Protein AF-A0A352WQ94-F1 (afdb_monomer_lite)

Sequence (79 aa):
MTTPARWALLGLLFLARTAHGQTLDDLEFGLPNTLDIATWNIEWFPKNGNATIERVQTIIQNLDIDLWAIQEIDDTTAF

Foldseek 3Di:
DDDPVVVVVVVVVVPPPPPDDDDLQPDDDDDPPDAFEDEDELAQPPPPPVVSLVVVVRNCVSNVHRYYHYDNHNDPVSD

Secondary structure (DSSP, 8-state):
---THHHHHHHHHTT--------STT---S-TTSPPEEEEEEEEESTTHHHHHHHHHHHHHHH--SEEEEEEES-TT--

pLDDT: mean 84.93, std 15.05, range [51.5, 98.5]

Structure (mmCIF, N/CA/C/O backbone):
data_AF-A0A352WQ94-F1
#
_entry.id   AF-A0A352WQ94-F1
#
loop_
_atom_site.group_PDB
_atom_site.id
_atom_site.type_symbol
_atom_site.label_atom_id
_atom_site.label_alt_id
_atom_site.label_comp_id
_atom_site.label_asym_id
_atom_site.label_entity_id
_atom_site.label_seq_id
_atom_site.pdbx_PDB_ins_code
_atom_site.Cartn_x
_atom_site.Cartn_y
_atom_site.Cartn_z
_atom_site.occupancy
_atom_site.B_iso_or_equiv
_atom_site.auth_seq_id
_atom_site.auth_comp_id
_atom_site.auth_asym_id
_atom_site.auth_atom_id
_atom_site.pdbx_PDB_model_num
ATOM 1 N N . MET A 1 1 ? 33.554 51.679 -1.059 1.00 51.50 1 MET A N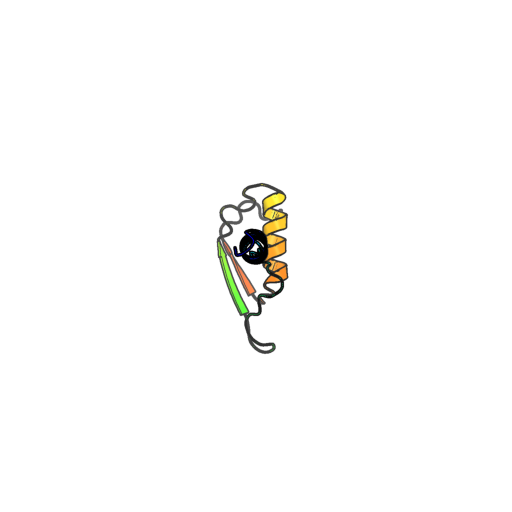 1
ATOM 2 C CA . MET A 1 1 ? 32.325 51.485 -0.259 1.00 51.50 1 MET A CA 1
ATOM 3 C C . MET A 1 1 ? 31.366 50.633 -1.077 1.00 51.50 1 MET A C 1
ATOM 5 O O . MET A 1 1 ? 30.680 51.148 -1.947 1.00 51.50 1 MET A O 1
ATOM 9 N N . THR A 1 2 ? 31.426 49.313 -0.911 1.00 54.78 2 THR A N 1
ATOM 10 C CA . THR A 1 2 ? 30.556 48.360 -1.612 1.00 54.78 2 THR A CA 1
ATOM 11 C C . THR A 1 2 ? 29.226 48.276 -0.864 1.00 54.78 2 THR A C 1
ATOM 13 O O . THR A 1 2 ? 29.201 48.141 0.355 1.00 54.78 2 THR A O 1
ATOM 16 N N . THR A 1 3 ? 28.111 48.451 -1.570 1.00 55.78 3 THR A N 1
ATOM 17 C CA . THR A 1 3 ? 26.787 48.546 -0.948 1.00 55.78 3 THR A CA 1
ATOM 18 C C . THR A 1 3 ? 26.331 47.190 -0.382 1.00 55.78 3 THR A C 1
ATOM 20 O O . THR A 1 3 ? 26.440 46.172 -1.072 1.00 55.78 3 THR A O 1
ATOM 23 N N . PRO A 1 4 ? 25.761 47.147 0.840 1.00 60.97 4 PRO A N 1
ATOM 24 C CA . PRO A 1 4 ? 25.275 45.914 1.479 1.00 60.97 4 PRO A CA 1
ATOM 25 C C . PRO A 1 4 ? 24.112 45.245 0.717 1.00 60.97 4 PRO A C 1
ATOM 27 O O . PRO A 1 4 ? 23.842 44.060 0.901 1.00 60.97 4 PRO A O 1
ATOM 30 N N . ALA A 1 5 ? 23.470 45.971 -0.203 1.00 62.25 5 ALA A N 1
ATOM 31 C CA . ALA A 1 5 ? 22.359 45.492 -1.023 1.00 62.25 5 ALA A CA 1
ATOM 32 C C . ALA A 1 5 ? 22.728 44.331 -1.971 1.00 62.25 5 ALA A C 1
ATOM 34 O O . ALA A 1 5 ? 21.882 43.487 -2.258 1.00 62.25 5 ALA A O 1
ATOM 35 N N . ARG A 1 6 ? 23.986 44.241 -2.439 1.00 59.41 6 ARG A N 1
ATOM 36 C CA . ARG A 1 6 ? 24.405 43.170 -3.372 1.00 59.41 6 ARG A CA 1
ATOM 37 C C . ARG A 1 6 ? 24.482 41.802 -2.688 1.00 59.41 6 ARG A C 1
ATOM 39 O O . ARG A 1 6 ? 24.129 40.799 -3.298 1.00 59.41 6 ARG A O 1
ATOM 46 N N . TRP A 1 7 ? 24.878 41.773 -1.417 1.00 62.34 7 TRP A N 1
ATOM 47 C CA . TRP A 1 7 ? 24.924 40.551 -0.609 1.00 62.34 7 TRP A CA 1
ATOM 48 C C . TRP A 1 7 ? 23.541 40.143 -0.098 1.00 62.34 7 TRP A C 1
ATOM 50 O O . TRP A 1 7 ? 23.243 38.955 -0.053 1.00 62.34 7 TRP A O 1
ATOM 60 N N . ALA A 1 8 ? 22.670 41.114 0.199 1.00 65.31 8 ALA A N 1
ATOM 61 C CA . ALA A 1 8 ? 21.273 40.846 0.540 1.00 65.31 8 ALA A CA 1
ATOM 62 C C . ALA A 1 8 ? 20.509 40.178 -0.621 1.00 65.31 8 ALA A C 1
ATOM 64 O O . ALA A 1 8 ? 19.756 39.238 -0.390 1.00 65.31 8 ALA A O 1
ATOM 65 N N . LEU A 1 9 ? 20.753 40.597 -1.871 1.00 62.22 9 LEU A N 1
ATOM 66 C CA . LEU A 1 9 ? 20.145 39.988 -3.062 1.00 62.22 9 LEU A CA 1
ATOM 67 C C . LEU A 1 9 ? 20.660 38.559 -3.323 1.00 62.22 9 LEU A C 1
ATOM 69 O O . LEU A 1 9 ? 19.873 37.670 -3.636 1.00 62.22 9 LEU A O 1
ATOM 73 N N . LEU A 1 10 ? 21.964 38.320 -3.139 1.00 61.69 10 LEU A N 1
ATOM 74 C CA . LEU A 1 10 ? 22.565 36.978 -3.191 1.00 61.69 10 LEU A CA 1
ATOM 75 C C . LEU A 1 10 ? 22.024 36.058 -2.083 1.00 61.69 10 LEU A C 1
ATOM 77 O O . LEU A 1 10 ? 21.760 34.887 -2.338 1.00 61.69 10 LEU A O 1
ATOM 81 N N . GLY A 1 11 ? 21.800 36.591 -0.878 1.00 63.12 11 GLY A N 1
ATOM 82 C CA . GLY A 1 11 ? 21.158 35.867 0.223 1.00 63.12 11 GLY A CA 1
ATOM 83 C C . GLY A 1 11 ? 19.683 35.538 -0.044 1.00 63.12 11 GLY A C 1
ATOM 84 O O . GLY A 1 11 ? 19.231 34.451 0.306 1.00 63.12 11 GLY A O 1
ATOM 85 N N . LEU A 1 12 ? 18.951 36.430 -0.722 1.00 62.34 12 LEU A N 1
ATOM 86 C CA . LEU A 1 12 ? 17.554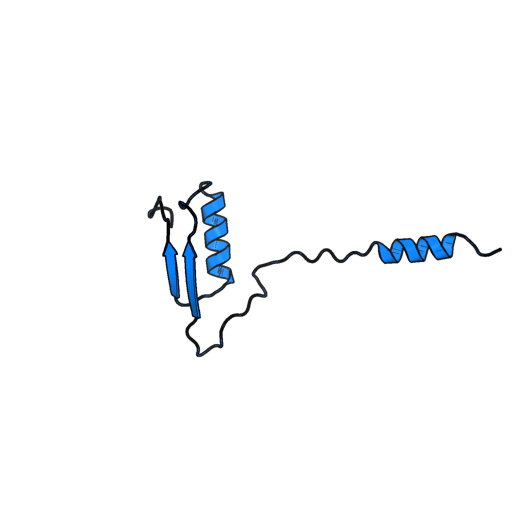 36.218 -1.121 1.00 62.34 12 LEU A CA 1
ATOM 87 C C . LEU A 1 12 ? 17.418 35.142 -2.216 1.00 62.34 12 LEU A C 1
ATOM 89 O O . LEU A 1 12 ? 16.477 34.355 -2.192 1.00 62.34 12 LEU A O 1
ATOM 93 N N . LEU A 1 13 ? 18.383 35.059 -3.138 1.00 58.69 13 LEU A N 1
ATOM 94 C CA . LEU A 1 13 ? 18.440 34.027 -4.185 1.00 58.69 13 LEU A CA 1
ATOM 95 C C . LEU A 1 13 ? 18.767 32.625 -3.630 1.00 58.69 13 LEU A C 1
ATOM 97 O O . LEU A 1 13 ? 18.336 31.630 -4.204 1.00 58.69 13 LEU A O 1
ATOM 101 N N . PHE A 1 14 ? 19.459 32.533 -2.488 1.00 57.19 14 PHE A N 1
ATOM 102 C CA . PHE A 1 14 ? 19.745 31.263 -1.798 1.00 57.19 14 PHE A CA 1
ATOM 103 C C . PHE A 1 14 ? 18.572 30.722 -0.952 1.00 57.19 14 PHE A C 1
ATOM 105 O O . PHE A 1 14 ? 18.634 29.589 -0.471 1.00 57.19 14 PHE A O 1
ATOM 112 N N . LEU A 1 15 ? 17.497 31.503 -0.775 1.00 57.53 15 LEU A N 1
ATOM 113 C CA . LEU A 1 15 ? 16.269 31.092 -0.075 1.00 57.53 15 LEU A CA 1
ATOM 114 C C . LEU A 1 15 ? 15.269 30.352 -0.973 1.00 57.53 15 LEU A C 1
ATOM 116 O O . LEU A 1 15 ? 14.305 29.790 -0.455 1.00 57.53 15 LEU A O 1
ATOM 120 N N . ALA A 1 16 ? 15.511 30.274 -2.285 1.00 59.78 16 ALA A N 1
ATOM 121 C CA . ALA A 1 16 ? 14.754 29.416 -3.193 1.00 59.78 16 ALA A CA 1
ATOM 122 C C . ALA A 1 16 ? 15.171 27.946 -3.012 1.00 59.78 16 ALA A C 1
ATOM 124 O O . ALA A 1 16 ? 15.673 27.292 -3.923 1.00 59.78 16 ALA A O 1
ATOM 125 N N . ARG A 1 17 ? 14.993 27.413 -1.799 1.00 60.50 17 ARG A N 1
ATOM 126 C CA . ARG A 1 17 ? 14.981 25.970 -1.589 1.00 60.50 17 ARG A CA 1
ATOM 127 C C . ARG A 1 17 ? 13.746 25.450 -2.305 1.00 60.50 17 ARG A C 1
ATOM 129 O O . ARG A 1 17 ? 12.626 25.685 -1.863 1.00 60.50 17 ARG A O 1
ATOM 136 N N . THR A 1 18 ? 13.950 24.788 -3.430 1.00 65.00 18 THR A N 1
ATOM 137 C CA . THR A 1 18 ? 12.901 24.058 -4.125 1.00 65.00 18 THR A CA 1
ATOM 138 C C . THR A 1 18 ? 12.457 22.904 -3.227 1.00 65.00 18 THR A C 1
ATOM 140 O O . THR A 1 18 ? 13.089 21.849 -3.160 1.00 65.00 18 THR A O 1
ATOM 143 N N . ALA A 1 19 ? 11.397 23.141 -2.454 1.00 66.94 19 ALA A N 1
ATOM 144 C CA . ALA A 1 19 ? 10.689 22.096 -1.739 1.00 66.94 19 ALA A CA 1
ATOM 145 C C . ALA A 1 19 ? 10.024 21.197 -2.786 1.00 66.94 19 ALA A C 1
ATOM 147 O O . ALA A 1 19 ? 8.945 21.505 -3.282 1.00 66.94 19 ALA A O 1
ATOM 148 N N . HIS A 1 20 ? 10.706 20.122 -3.169 1.00 72.62 20 HIS A N 1
ATOM 149 C CA . HIS A 1 20 ? 10.112 19.074 -3.983 1.00 72.62 20 HIS A CA 1
ATOM 150 C C . HIS A 1 20 ? 9.388 18.124 -3.030 1.00 72.62 20 HIS A C 1
ATOM 152 O O . HIS A 1 20 ? 10.022 17.468 -2.202 1.00 72.62 20 HIS A O 1
ATOM 158 N N . GLY A 1 21 ? 8.058 18.106 -3.097 1.00 73.81 21 GLY A N 1
ATOM 159 C CA . GLY A 1 21 ? 7.274 17.046 -2.473 1.00 73.81 21 GLY A CA 1
ATOM 160 C C . GLY A 1 21 ? 7.472 15.748 -3.250 1.00 73.81 21 GLY A C 1
ATOM 161 O O . GLY A 1 21 ? 7.605 15.782 -4.469 1.00 73.81 21 GLY A O 1
ATOM 162 N N . GLN A 1 22 ? 7.507 14.615 -2.552 1.00 77.94 22 GLN A N 1
ATOM 163 C CA . GLN A 1 22 ? 7.399 13.316 -3.210 1.00 77.94 22 GLN A CA 1
ATOM 164 C C . GLN A 1 22 ? 5.917 13.021 -3.449 1.00 77.94 22 GLN A C 1
ATOM 166 O O . GLN A 1 22 ? 5.118 13.099 -2.512 1.00 77.94 22 GLN A O 1
ATOM 171 N N . THR A 1 23 ? 5.561 12.717 -4.693 1.00 81.75 23 THR A N 1
ATOM 172 C CA . THR A 1 23 ? 4.240 12.204 -5.080 1.00 81.75 23 THR A CA 1
ATOM 173 C C . THR A 1 23 ? 4.395 10.756 -5.538 1.00 81.75 23 THR A C 1
ATOM 175 O O . THR A 1 23 ? 5.516 10.244 -5.606 1.00 81.75 23 THR A O 1
ATOM 178 N N . LEU A 1 24 ? 3.279 10.081 -5.802 1.00 81.81 24 LEU A N 1
ATOM 179 C CA . LEU A 1 24 ? 3.308 8.738 -6.381 1.00 81.81 24 LEU A CA 1
ATOM 180 C C . LEU A 1 24 ? 3.213 8.755 -7.917 1.00 81.81 24 LEU A C 1
ATOM 182 O O . LEU A 1 24 ? 3.417 7.720 -8.533 1.00 81.81 24 LEU A O 1
ATOM 186 N N . ASP A 1 25 ? 2.957 9.918 -8.517 1.00 77.12 25 ASP A N 1
ATOM 187 C CA . ASP A 1 25 ? 2.560 10.064 -9.926 1.00 77.12 25 ASP A CA 1
ATOM 188 C C . ASP A 1 25 ? 3.709 9.820 -10.929 1.00 77.12 25 ASP A C 1
ATOM 190 O O . ASP A 1 25 ? 3.452 9.595 -12.106 1.00 77.12 25 ASP A O 1
ATOM 194 N N . ASP A 1 26 ? 4.966 9.857 -10.470 1.00 79.44 26 ASP A N 1
ATOM 195 C CA . ASP A 1 26 ? 6.180 9.656 -11.286 1.00 79.44 26 ASP A CA 1
ATOM 196 C C . ASP A 1 26 ? 6.913 8.337 -10.946 1.00 79.44 26 ASP A C 1
ATOM 198 O O . ASP A 1 26 ? 8.098 8.168 -11.250 1.00 79.44 26 ASP A O 1
ATOM 202 N N . LEU A 1 27 ? 6.248 7.398 -10.262 1.00 83.38 27 LEU A N 1
ATOM 203 C CA . LEU A 1 27 ? 6.798 6.061 -10.038 1.00 83.38 27 LEU A CA 1
ATOM 204 C C . LEU A 1 27 ? 6.494 5.157 -11.235 1.00 83.38 27 LEU A C 1
ATOM 206 O O . LEU A 1 27 ? 5.354 4.772 -11.455 1.00 83.38 27 LEU A O 1
ATOM 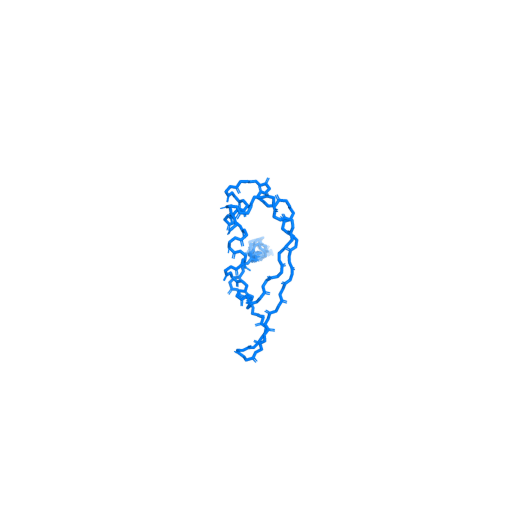210 N N . GLU A 1 28 ? 7.537 4.782 -11.972 1.00 82.94 28 GLU A N 1
ATOM 211 C CA . GLU A 1 28 ? 7.461 3.792 -13.047 1.00 82.94 28 GLU A CA 1
ATOM 212 C C . GLU A 1 28 ? 8.165 2.506 -12.600 1.00 82.94 28 GLU A C 1
ATOM 214 O O . GLU A 1 28 ? 9.340 2.516 -12.210 1.00 82.94 28 GLU A O 1
ATOM 219 N N . PHE A 1 29 ? 7.433 1.397 -12.645 1.00 86.12 29 PHE A N 1
ATOM 220 C CA . PHE A 1 29 ? 7.952 0.054 -12.421 1.00 86.12 29 PHE A CA 1
ATOM 221 C C . PHE A 1 29 ? 7.777 -0.781 -13.685 1.00 86.12 29 PHE A C 1
ATOM 223 O O . PHE A 1 29 ? 6.970 -0.458 -14.554 1.00 86.12 29 PHE A O 1
ATOM 230 N N . GLY A 1 30 ? 8.587 -1.832 -13.790 1.00 86.69 30 GLY A N 1
ATOM 231 C CA . GLY A 1 30 ? 8.476 -2.778 -14.889 1.00 86.69 30 GLY A CA 1
ATOM 232 C C . GLY A 1 30 ? 8.701 -2.168 -16.276 1.00 86.69 30 GLY A C 1
ATOM 233 O O . GLY A 1 30 ? 9.386 -1.164 -16.468 1.00 86.69 30 GLY A O 1
ATOM 234 N N . LEU A 1 31 ? 8.178 -2.872 -17.272 1.00 89.50 31 LEU A N 1
ATOM 235 C CA . LEU A 1 31 ? 8.058 -2.500 -18.676 1.00 89.50 31 LEU A CA 1
ATOM 236 C C . LEU A 1 31 ? 6.667 -2.965 -19.144 1.00 89.50 31 LEU A C 1
ATOM 238 O O . LEU A 1 31 ? 6.131 -3.913 -18.575 1.00 89.50 31 LEU A O 1
ATOM 242 N N . PRO A 1 32 ? 6.119 -2.456 -20.264 1.00 90.06 32 PRO A N 1
ATOM 243 C CA . PRO A 1 32 ? 4.762 -2.811 -20.711 1.00 90.06 32 PRO A CA 1
ATOM 244 C C . PRO A 1 32 ? 4.474 -4.309 -20.926 1.00 90.06 32 PRO A C 1
ATOM 246 O O . PRO A 1 32 ? 3.321 -4.701 -21.047 1.00 90.06 32 PRO A O 1
ATOM 249 N N . ASN A 1 33 ? 5.515 -5.140 -21.043 1.00 94.62 33 ASN A N 1
ATOM 250 C CA . ASN A 1 33 ? 5.401 -6.581 -21.283 1.00 94.62 33 ASN A CA 1
ATOM 251 C C . ASN A 1 33 ? 6.047 -7.418 -20.164 1.00 94.62 33 ASN A C 1
ATOM 253 O O . ASN A 1 33 ? 6.410 -8.575 -20.396 1.00 94.62 33 ASN A O 1
ATOM 257 N N . THR A 1 34 ? 6.268 -6.833 -18.987 1.00 95.44 34 THR A N 1
ATOM 258 C CA . THR A 1 34 ? 6.670 -7.571 -17.783 1.00 95.44 34 THR A CA 1
ATOM 259 C C . THR A 1 34 ? 5.478 -7.744 -16.853 1.00 95.44 34 THR A C 1
ATOM 261 O O . THR A 1 34 ? 4.454 -7.105 -17.039 1.00 95.44 34 THR A O 1
ATOM 264 N N . LEU A 1 35 ? 5.611 -8.660 -15.895 1.00 95.50 35 LEU A N 1
ATOM 265 C CA . LEU A 1 35 ? 4.647 -8.839 -14.816 1.00 95.50 35 LEU A CA 1
ATOM 266 C C . LEU A 1 35 ? 5.232 -8.222 -13.549 1.00 95.50 35 LEU A C 1
ATOM 268 O O . LEU A 1 35 ? 6.266 -8.704 -13.071 1.00 95.50 35 LEU A O 1
ATOM 272 N N . ASP A 1 36 ? 4.548 -7.231 -12.996 1.00 95.44 36 ASP A N 1
ATOM 273 C CA . ASP A 1 36 ? 4.932 -6.592 -11.747 1.00 95.44 36 ASP A CA 1
ATOM 274 C C . ASP A 1 36 ? 4.190 -7.225 -10.566 1.00 95.44 36 ASP A C 1
ATOM 276 O O . ASP A 1 36 ? 2.965 -7.353 -10.535 1.00 95.44 36 ASP A O 1
ATOM 280 N N . ILE A 1 37 ? 4.960 -7.661 -9.566 1.00 96.81 37 ILE A N 1
ATOM 281 C CA . ILE A 1 37 ? 4.436 -8.328 -8.372 1.00 96.81 37 ILE A CA 1
ATOM 282 C C . ILE A 1 37 ? 4.946 -7.594 -7.142 1.00 96.81 37 ILE A C 1
ATOM 284 O O . ILE A 1 37 ? 6.156 -7.450 -6.954 1.00 96.81 37 ILE A O 1
ATOM 288 N N . ALA A 1 38 ? 4.029 -7.205 -6.262 1.00 96.50 38 ALA A N 1
ATOM 289 C CA . ALA A 1 38 ? 4.360 -6.591 -4.986 1.00 96.50 38 ALA A CA 1
ATOM 290 C C . ALA A 1 38 ? 3.693 -7.326 -3.824 1.00 96.50 38 ALA A C 1
ATOM 292 O O . ALA A 1 38 ? 2.616 -7.913 -3.946 1.00 96.50 38 ALA A O 1
ATOM 293 N N . THR A 1 39 ? 4.343 -7.273 -2.663 1.00 98.00 39 THR A N 1
ATOM 294 C CA . THR A 1 39 ? 3.749 -7.700 -1.398 1.00 98.00 39 THR A CA 1
ATOM 295 C C . THR A 1 39 ? 3.741 -6.539 -0.425 1.00 98.00 39 THR A C 1
ATOM 297 O O . THR A 1 39 ? 4.728 -5.808 -0.324 1.00 98.00 39 THR A O 1
ATOM 300 N N . TRP A 1 40 ? 2.643 -6.377 0.305 1.00 97.88 40 TRP A N 1
ATOM 301 C CA . TRP A 1 40 ? 2.513 -5.323 1.298 1.00 97.88 40 TRP A CA 1
ATOM 302 C C . TRP A 1 40 ? 1.750 -5.810 2.527 1.00 97.88 40 TRP A C 1
ATOM 304 O O . TRP A 1 40 ? 0.577 -6.176 2.471 1.00 97.88 40 TRP A O 1
ATOM 314 N N . ASN A 1 41 ? 2.438 -5.774 3.663 1.00 98.00 41 ASN A N 1
ATOM 315 C CA . ASN A 1 41 ? 1.806 -5.815 4.967 1.00 98.00 41 ASN A CA 1
ATOM 316 C C . ASN A 1 41 ? 1.256 -4.416 5.285 1.00 98.00 41 ASN A C 1
ATOM 318 O O . ASN A 1 41 ? 2.035 -3.483 5.495 1.00 98.00 41 ASN A O 1
ATOM 322 N N . ILE A 1 42 ? -0.072 -4.280 5.285 1.00 96.75 42 ILE A N 1
A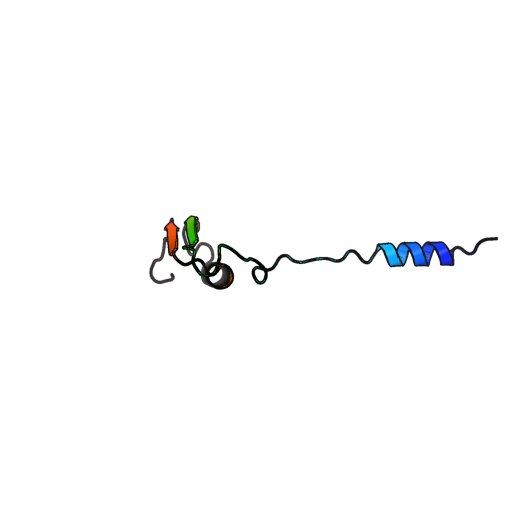TOM 323 C CA . ILE A 1 42 ? -0.769 -2.997 5.480 1.00 96.75 42 ILE A CA 1
ATOM 324 C C . ILE A 1 42 ? -1.121 -2.708 6.949 1.00 96.75 42 ILE A C 1
ATOM 326 O O . ILE A 1 42 ? -1.819 -1.735 7.226 1.00 96.75 42 ILE A O 1
ATOM 330 N N . GLU A 1 43 ? -0.582 -3.513 7.871 1.00 95.56 43 GLU A N 1
ATOM 331 C CA . GLU A 1 43 ? -0.589 -3.325 9.325 1.00 95.56 43 GLU A CA 1
ATOM 332 C C . GLU A 1 43 ? -1.993 -3.133 9.939 1.00 95.56 43 GLU A C 1
ATOM 334 O O . GLU A 1 43 ? -2.376 -2.024 10.323 1.00 95.56 43 GLU A O 1
ATOM 339 N N . TRP A 1 44 ? -2.739 -4.234 10.087 1.00 96.75 44 TRP A N 1
ATOM 340 C CA . TRP A 1 44 ? -4.091 -4.297 10.678 1.00 96.75 44 TRP A CA 1
ATOM 341 C C . TRP A 1 44 ? -5.080 -3.323 10.023 1.00 96.75 44 TRP A C 1
ATOM 343 O O . TRP A 1 44 ? -5.629 -2.413 10.649 1.00 96.75 44 TRP A O 1
ATOM 353 N N . PHE A 1 45 ? -5.276 -3.473 8.717 1.00 97.81 45 PHE A N 1
ATOM 354 C CA . PHE A 1 45 ? -6.110 -2.571 7.935 1.00 97.81 45 PHE A CA 1
ATOM 355 C C . PHE A 1 45 ? -7.614 -2.755 8.211 1.00 97.81 45 PHE A C 1
ATOM 357 O O . PHE A 1 45 ? -8.078 -3.896 8.173 1.00 97.81 45 PHE A O 1
ATOM 364 N N . PRO A 1 46 ? -8.396 -1.662 8.374 1.00 97.44 46 PRO A N 1
ATOM 365 C CA . PRO A 1 46 ? -7.997 -0.250 8.335 1.00 97.44 46 PRO A CA 1
ATOM 366 C C . PRO A 1 46 ? -7.609 0.319 9.717 1.00 97.44 46 PRO A C 1
ATOM 368 O O . PRO A 1 46 ? -8.453 0.565 10.577 1.00 97.44 46 PRO A O 1
ATOM 371 N N . LYS A 1 47 ? -6.328 0.668 9.892 1.00 93.62 47 LYS A N 1
ATOM 372 C CA . LYS A 1 47 ? -5.762 1.136 11.173 1.00 93.62 47 LYS A CA 1
ATOM 373 C C . LYS A 1 47 ? -6.322 2.473 11.690 1.00 93.62 47 LYS A C 1
ATOM 375 O O . LYS A 1 47 ? -6.318 2.723 12.893 1.00 93.62 47 LYS A O 1
ATOM 380 N N . ASN A 1 48 ? -6.771 3.355 10.797 1.00 94.81 48 ASN A N 1
ATOM 381 C CA . ASN A 1 48 ? -7.342 4.668 11.125 1.00 94.81 48 ASN A CA 1
ATOM 382 C C . ASN A 1 48 ? -8.598 4.966 10.281 1.00 94.81 48 ASN A C 1
ATOM 384 O O . ASN A 1 48 ? -8.738 6.049 9.705 1.00 94.81 48 ASN A O 1
ATOM 388 N N . GLY A 1 49 ? -9.492 3.976 10.164 1.00 93.75 49 GLY A N 1
ATOM 389 C CA . GLY A 1 49 ? -10.759 4.098 9.433 1.00 93.75 49 GLY A CA 1
ATOM 390 C C . GLY A 1 49 ? -10.575 4.588 7.991 1.00 93.75 49 GLY A C 1
ATOM 391 O O . GLY A 1 49 ? -9.605 4.223 7.324 1.00 93.75 49 GLY A O 1
ATOM 392 N N . ASN A 1 50 ? -11.477 5.462 7.525 1.00 96.44 50 ASN A N 1
ATOM 393 C CA . ASN A 1 50 ? -11.469 5.978 6.149 1.00 96.44 50 ASN A CA 1
ATOM 394 C C . ASN A 1 50 ? -10.141 6.608 5.717 1.00 96.44 50 ASN A C 1
ATOM 396 O O . ASN A 1 50 ? -9.756 6.454 4.565 1.00 96.44 50 ASN A O 1
ATOM 400 N N . ALA A 1 51 ? -9.408 7.265 6.620 1.00 96.94 51 ALA A N 1
ATOM 401 C CA . ALA A 1 51 ? -8.131 7.880 6.262 1.00 96.94 51 ALA A CA 1
ATOM 402 C C . ALA A 1 51 ? -7.096 6.833 5.811 1.00 96.94 51 ALA A C 1
ATOM 404 O O . ALA A 1 51 ? -6.295 7.089 4.912 1.00 96.94 51 ALA A O 1
ATOM 405 N N . THR A 1 52 ? -7.109 5.643 6.421 1.00 96.62 52 THR A N 1
ATOM 406 C CA . THR A 1 52 ? -6.259 4.532 5.977 1.00 96.62 52 THR A CA 1
ATOM 407 C C . THR A 1 52 ? -6.768 3.940 4.666 1.00 96.62 52 THR A C 1
ATOM 409 O O . THR A 1 52 ? -5.946 3.668 3.795 1.00 96.62 52 THR A O 1
ATOM 412 N N . ILE A 1 53 ? -8.088 3.800 4.497 1.00 97.75 53 ILE A N 1
ATOM 413 C CA . ILE A 1 53 ? -8.706 3.300 3.255 1.00 97.75 53 ILE A CA 1
ATOM 414 C C . ILE A 1 53 ? -8.286 4.167 2.062 1.00 97.75 53 ILE A C 1
ATOM 416 O O . ILE A 1 53 ? -7.697 3.664 1.109 1.00 97.75 53 ILE A O 1
ATOM 420 N N . GLU A 1 54 ? -8.490 5.482 2.152 1.00 97.31 54 GLU A N 1
ATOM 421 C CA . GLU A 1 54 ? -8.152 6.433 1.085 1.00 97.31 54 GLU A CA 1
ATOM 422 C C . GLU A 1 54 ? -6.660 6.395 0.733 1.00 97.31 54 GLU A C 1
ATOM 424 O O . GLU A 1 54 ? -6.276 6.466 -0.437 1.00 97.31 54 GLU A O 1
ATOM 429 N N . ARG A 1 55 ? -5.792 6.244 1.740 1.00 95.00 55 ARG A N 1
ATOM 430 C CA . ARG A 1 55 ? -4.343 6.208 1.533 1.00 95.00 55 ARG A CA 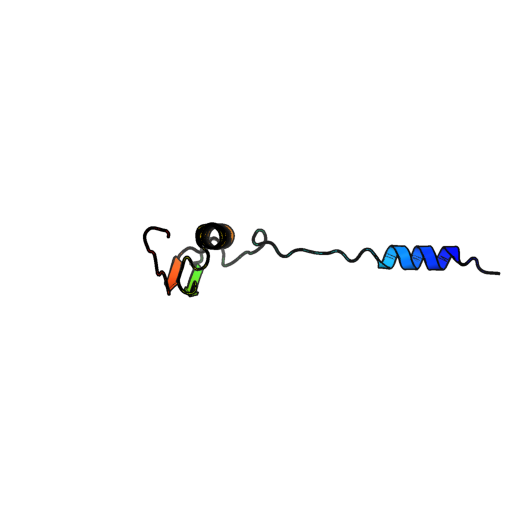1
ATOM 431 C C . ARG A 1 55 ? -3.877 4.904 0.887 1.00 95.00 55 ARG A C 1
ATOM 433 O O . ARG A 1 55 ? -3.043 4.964 -0.013 1.00 95.00 55 ARG A O 1
ATOM 440 N N . VAL A 1 56 ? -4.412 3.755 1.308 1.00 96.31 56 VAL A N 1
ATOM 441 C CA . VAL A 1 56 ? -4.127 2.452 0.678 1.00 96.31 56 VAL A CA 1
ATOM 442 C C . VAL A 1 56 ? -4.620 2.445 -0.766 1.00 96.31 56 VAL A C 1
ATOM 444 O O . VAL A 1 56 ? -3.851 2.091 -1.655 1.00 96.31 56 VAL A O 1
ATOM 447 N N . GLN A 1 57 ? -5.839 2.933 -1.015 1.00 95.69 57 GLN A N 1
ATOM 448 C CA . GLN A 1 57 ? -6.379 3.085 -2.365 1.00 95.69 57 GLN A CA 1
ATOM 449 C C . GLN A 1 57 ? -5.465 3.954 -3.240 1.00 95.69 57 GLN A C 1
ATOM 451 O O . GLN A 1 57 ? -5.109 3.550 -4.344 1.00 95.69 57 GLN A O 1
ATOM 456 N N . THR A 1 58 ? -5.048 5.120 -2.736 1.00 94.62 58 THR A N 1
ATOM 457 C CA . THR A 1 58 ? -4.150 6.034 -3.460 1.00 94.62 58 THR A CA 1
ATOM 458 C C . THR A 1 58 ? -2.834 5.346 -3.822 1.00 94.62 58 THR A C 1
ATOM 460 O O . THR A 1 58 ? -2.340 5.509 -4.931 1.00 94.62 58 THR A O 1
ATOM 463 N N . ILE A 1 59 ? -2.258 4.562 -2.909 1.00 94.31 59 ILE A N 1
ATOM 464 C CA . ILE A 1 59 ? -1.003 3.850 -3.168 1.00 94.31 59 ILE A CA 1
ATOM 465 C C . ILE A 1 59 ? -1.198 2.770 -4.234 1.00 94.31 59 ILE A C 1
ATOM 467 O O . ILE A 1 59 ? -0.453 2.749 -5.206 1.00 94.31 59 ILE A O 1
ATOM 471 N N . ILE A 1 60 ? -2.217 1.919 -4.099 1.00 94.25 60 ILE A N 1
ATOM 472 C CA . ILE A 1 60 ? -2.480 0.838 -5.062 1.00 94.25 60 ILE A CA 1
ATOM 473 C C . ILE A 1 60 ? -2.727 1.402 -6.467 1.00 94.25 60 ILE A C 1
ATOM 475 O O . ILE A 1 60 ? -2.184 0.875 -7.432 1.00 94.25 60 ILE A O 1
ATOM 479 N N . GLN A 1 61 ? -3.499 2.489 -6.581 1.00 91.94 61 GLN A N 1
ATOM 480 C CA . GLN A 1 61 ? -3.836 3.101 -7.869 1.00 91.94 61 GLN A CA 1
ATOM 481 C C . GLN A 1 61 ? -2.645 3.773 -8.557 1.00 91.94 61 GLN A C 1
ATOM 483 O O . GLN A 1 61 ? -2.570 3.735 -9.777 1.00 91.94 61 GLN A O 1
ATOM 488 N N . ASN A 1 62 ? -1.729 4.389 -7.803 1.00 92.19 62 ASN A N 1
ATOM 489 C CA . ASN A 1 62 ? -0.597 5.095 -8.408 1.00 92.19 62 ASN A CA 1
ATOM 490 C C . ASN A 1 62 ? 0.587 4.185 -8.748 1.00 92.19 62 ASN A C 1
ATOM 492 O O . ASN A 1 62 ? 1.384 4.551 -9.600 1.00 92.19 62 ASN A O 1
ATOM 496 N N . LEU A 1 63 ? 0.740 3.034 -8.084 1.00 91.50 63 LEU A N 1
ATOM 497 C CA . LEU A 1 63 ? 1.864 2.133 -8.366 1.00 91.50 63 LEU A CA 1
ATOM 498 C C . LEU A 1 63 ? 1.599 1.166 -9.531 1.00 91.50 63 LEU A C 1
ATOM 500 O O . LEU A 1 63 ? 2.548 0.529 -9.970 1.00 91.50 63 LEU A O 1
ATOM 504 N N . ASP A 1 64 ? 0.344 1.033 -9.981 1.00 90.31 64 ASP A N 1
ATOM 505 C CA . ASP A 1 64 ? -0.084 0.234 -11.149 1.00 90.31 64 ASP A CA 1
ATOM 506 C C . ASP A 1 64 ? 0.525 -1.184 -11.227 1.00 90.31 64 ASP A C 1
ATOM 508 O O . ASP A 1 64 ? 0.911 -1.675 -12.280 1.00 90.31 64 ASP A O 1
ATOM 512 N N . ILE A 1 65 ? 0.645 -1.851 -10.076 1.00 94.31 65 ILE A N 1
ATOM 513 C CA . ILE A 1 65 ? 1.203 -3.206 -9.987 1.00 94.31 65 ILE A CA 1
ATOM 514 C C . ILE A 1 65 ? 0.152 -4.240 -10.417 1.00 94.31 65 ILE A C 1
AT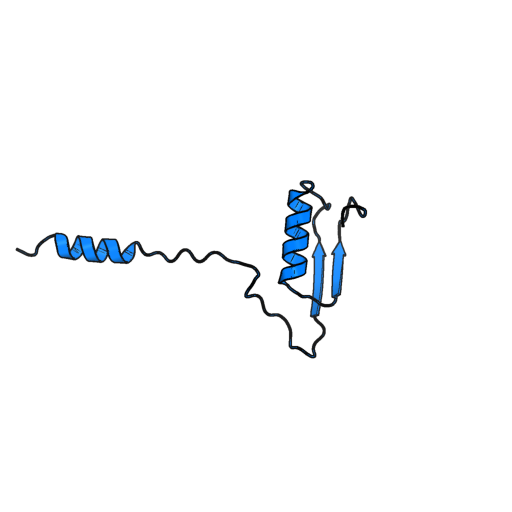OM 516 O O . ILE A 1 65 ? -0.961 -4.248 -9.882 1.00 94.31 65 ILE A O 1
ATOM 520 N N . ASP A 1 66 ? 0.538 -5.179 -11.287 1.00 95.06 66 ASP A N 1
ATOM 521 C CA . ASP A 1 66 ? -0.356 -6.212 -11.832 1.00 95.06 66 ASP A CA 1
ATOM 522 C C . ASP A 1 66 ? -0.888 -7.199 -10.777 1.00 95.06 66 ASP A C 1
ATOM 524 O O . ASP A 1 66 ? -2.035 -7.650 -10.850 1.00 95.06 66 ASP A O 1
ATOM 528 N N . LEU A 1 67 ? -0.048 -7.589 -9.807 1.00 96.62 67 LEU A N 1
ATOM 529 C CA . LEU A 1 67 ? -0.401 -8.561 -8.770 1.00 96.62 67 LEU A CA 1
ATOM 530 C C . LEU A 1 67 ? 0.061 -8.125 -7.377 1.00 96.62 67 LEU A C 1
ATOM 532 O O . LEU A 1 67 ? 1.255 -8.028 -7.089 1.00 96.62 67 LEU A O 1
ATOM 536 N N . TRP A 1 68 ? -0.906 -7.993 -6.469 1.00 97.44 68 TRP A N 1
ATOM 537 C CA . TRP A 1 68 ? -0.669 -7.693 -5.060 1.00 97.44 68 TRP A CA 1
ATOM 538 C C . TRP A 1 68 ? -0.863 -8.914 -4.162 1.00 97.44 68 TRP A C 1
ATOM 540 O O . TRP A 1 68 ? -1.918 -9.547 -4.161 1.00 97.44 68 TRP A O 1
ATOM 550 N N . ALA A 1 69 ? 0.126 -9.184 -3.314 1.00 98.31 69 ALA A N 1
ATOM 551 C CA . ALA A 1 69 ? -0.038 -10.003 -2.121 1.00 98.31 69 ALA A CA 1
ATOM 552 C C . ALA A 1 69 ? -0.189 -9.085 -0.900 1.00 98.31 69 ALA A C 1
ATOM 554 O O . ALA A 1 69 ? 0.764 -8.419 -0.498 1.00 98.31 69 ALA A O 1
ATOM 555 N N . ILE A 1 70 ? -1.372 -9.058 -0.289 1.00 98.00 70 ILE A N 1
ATOM 556 C CA . ILE A 1 70 ? -1.661 -8.196 0.866 1.00 98.00 70 ILE A CA 1
ATOM 557 C C . ILE A 1 70 ? -1.730 -9.027 2.149 1.00 98.00 70 ILE A C 1
ATOM 559 O O . ILE A 1 70 ? -2.264 -10.137 2.150 1.00 98.00 70 ILE A O 1
ATOM 563 N N . GLN A 1 71 ? -1.163 -8.506 3.240 1.00 98.50 71 GLN A N 1
ATOM 564 C CA . GLN A 1 71 ? -1.201 -9.125 4.569 1.00 98.50 71 GLN A CA 1
ATOM 565 C C . GLN A 1 71 ? -1.765 -8.165 5.619 1.00 98.50 71 GLN A C 1
ATOM 567 O O . GLN A 1 71 ? -1.680 -6.951 5.461 1.00 98.50 71 GLN A O 1
ATOM 572 N N . GLU A 1 72 ? -2.275 -8.737 6.713 1.00 98.00 72 GLU A N 1
ATOM 573 C CA . GLU A 1 72 ? -2.837 -8.013 7.865 1.00 98.00 72 GLU A CA 1
ATOM 574 C C . GLU A 1 72 ? -4.059 -7.138 7.529 1.00 98.00 72 GLU A C 1
ATOM 576 O O . GLU A 1 72 ? -4.180 -6.008 7.993 1.00 98.00 72 GLU A O 1
ATOM 581 N N . ILE A 1 73 ? -4.997 -7.672 6.740 1.00 97.44 73 ILE A N 1
ATOM 582 C CA . ILE A 1 73 ? -6.351 -7.109 6.634 1.00 97.44 73 ILE A CA 1
ATOM 583 C C . ILE A 1 73 ? -7.153 -7.572 7.857 1.00 97.44 73 ILE A C 1
ATOM 585 O O . ILE A 1 73 ? -7.350 -8.775 8.030 1.00 97.44 73 ILE A O 1
ATOM 589 N N . ASP A 1 74 ? -7.604 -6.632 8.686 1.00 97.38 74 ASP A N 1
ATOM 590 C CA . ASP A 1 74 ? -8.460 -6.890 9.852 1.00 97.38 74 ASP A CA 1
ATOM 591 C C . ASP A 1 74 ? -9.949 -6.824 9.464 1.00 97.38 74 ASP A C 1
ATOM 593 O O . ASP A 1 74 ? -10.735 -7.699 9.824 1.00 97.38 74 ASP A O 1
ATOM 597 N N . ASP A 1 75 ? -10.323 -5.846 8.627 1.00 97.00 75 ASP A N 1
ATOM 598 C CA . ASP A 1 75 ? -11.663 -5.730 8.041 1.00 97.00 75 ASP A CA 1
ATOM 599 C C . ASP A 1 75 ? -11.619 -5.886 6.517 1.00 97.00 75 ASP A C 1
ATOM 601 O O . ASP A 1 75 ? -11.270 -4.973 5.768 1.00 97.00 75 ASP A O 1
ATOM 605 N N . THR A 1 76 ? -12.013 -7.071 6.054 1.00 95.25 76 THR A N 1
ATOM 606 C CA . THR A 1 76 ? -12.090 -7.407 4.624 1.00 95.25 76 THR A CA 1
ATOM 607 C C . THR A 1 76 ? -13.267 -6.757 3.903 1.00 95.25 76 THR A C 1
ATOM 609 O O . THR A 1 76 ? -13.290 -6.770 2.680 1.00 95.25 76 THR A O 1
ATOM 612 N N . THR A 1 77 ? -14.244 -6.192 4.618 1.00 96.88 77 THR A N 1
ATOM 613 C CA . THR A 1 77 ? -15.359 -5.470 3.985 1.00 96.88 77 THR A CA 1
ATOM 614 C C . THR A 1 77 ? -14.987 -4.038 3.609 1.00 96.88 77 THR A C 1
ATOM 616 O O . THR A 1 77 ? -15.636 -3.440 2.753 1.00 96.88 77 THR A O 1
ATOM 619 N N . ALA A 1 78 ? -13.942 -3.501 4.242 1.00 93.25 78 ALA A N 1
ATOM 620 C CA . ALA A 1 78 ? -13.395 -2.176 3.984 1.00 93.25 78 ALA A CA 1
ATOM 621 C C . ALA A 1 78 ? -12.313 -2.152 2.884 1.00 93.25 78 ALA A C 1
ATOM 623 O O . ALA A 1 78 ? -11.885 -1.062 2.500 1.00 93.25 78 ALA A O 1
ATOM 624 N N . PHE A 1 79 ? -11.844 -3.323 2.434 1.00 89.69 79 PHE A N 1
ATOM 625 C CA . PHE A 1 79 ? -10.817 -3.495 1.399 1.00 89.69 79 PHE A CA 1
ATOM 626 C C . PHE A 1 79 ? -11.456 -3.673 0.018 1.00 89.69 79 PHE A C 1
ATOM 628 O O . PHE A 1 79 ? -11.010 -2.982 -0.923 1.00 89.69 79 PHE A O 1
#

Radius of gyration: 22.34 Å; chains: 1; bounding box: 48×62×32 Å